Protein AF-A0A5A7N768-F1 (afdb_monomer)

Nearest PDB structures (foldseek):
  3bez-assembly1_C  TM=9.603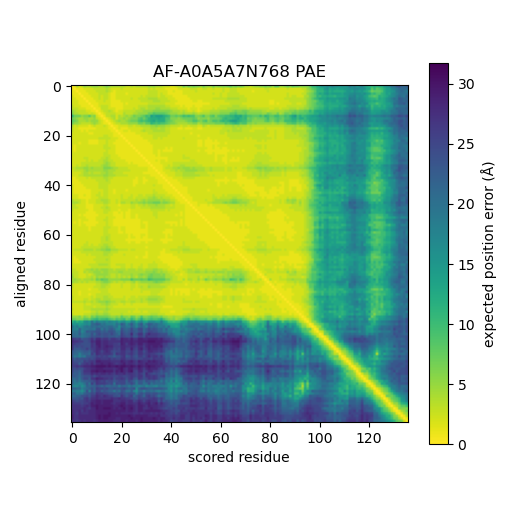E-01  e=1.854E-09  Escherichia coli K-12
  3bf0-assembly1_A  TM=9.570E-01  e=3.541E-09  Escherichia coli
  3rst-assembly1_A  TM=8.343E-01  e=1.511E-07  Bacillus subtilis
  3rst-assembly1_C  TM=8.283E-01  e=5.513E-07  Bacillus subtilis
  4kwb-assembly1_H  TM=8.166E-01  e=1.053E-06  Bacillus subtilis subsp. subtilis str. 168

Mean predicted aligned error: 10.53 Å

pLDDT: mean 77.16, std 25.39, range [27.62, 97.94]

Organism: NCBI:txid1236968

Structure (mmCIF, N/CA/C/O backbone):
data_AF-A0A5A7N768-F1
#
_entry.id   AF-A0A5A7N768-F1
#
loop_
_atom_site.group_PDB
_atom_site.id
_atom_site.type_symbol
_atom_site.label_atom_id
_atom_site.label_alt_id
_atom_site.label_comp_id
_atom_site.label_asym_id
_atom_site.label_entity_id
_atom_site.labe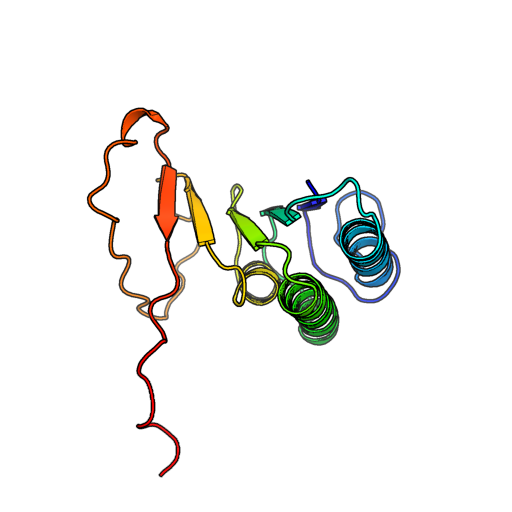l_seq_id
_atom_site.pdbx_PDB_ins_code
_atom_site.Cartn_x
_atom_site.Cartn_y
_atom_site.Cartn_z
_atom_site.occupancy
_atom_site.B_iso_or_equiv
_atom_site.auth_seq_id
_atom_site.auth_comp_id
_atom_site.auth_asym_id
_atom_site.auth_atom_id
_atom_site.pdbx_PDB_model_num
ATOM 1 N N . MET A 1 1 ? -11.062 -3.472 -0.261 1.00 87.12 1 MET A N 1
ATOM 2 C CA . MET A 1 1 ? -9.765 -4.184 -0.294 1.00 87.12 1 MET A CA 1
ATOM 3 C C . MET A 1 1 ? -8.986 -3.641 -1.473 1.00 87.12 1 MET A C 1
ATOM 5 O O . MET A 1 1 ? -9.574 -3.544 -2.542 1.00 87.12 1 MET A O 1
ATOM 9 N N . VAL A 1 2 ? -7.723 -3.268 -1.276 1.00 93.06 2 VAL A N 1
ATOM 10 C CA . VAL A 1 2 ? -6.831 -2.788 -2.343 1.00 93.06 2 VAL A CA 1
ATOM 11 C C . VAL A 1 2 ? -5.846 -3.905 -2.665 1.00 93.06 2 VAL A C 1
ATOM 13 O O . VAL A 1 2 ? -5.205 -4.428 -1.754 1.00 93.06 2 VAL A O 1
ATOM 16 N N . THR A 1 3 ? -5.755 -4.289 -3.937 1.00 94.25 3 THR A N 1
ATOM 17 C CA . THR A 1 3 ? -4.853 -5.354 -4.396 1.00 94.25 3 THR A CA 1
ATOM 18 C C . THR A 1 3 ? -3.684 -4.742 -5.143 1.00 94.25 3 THR A C 1
ATOM 20 O O . THR A 1 3 ? -3.881 -4.081 -6.155 1.00 94.25 3 THR A O 1
ATOM 23 N N . LEU A 1 4 ? -2.479 -4.982 -4.639 1.00 94.06 4 LEU A N 1
ATOM 24 C CA . LEU A 1 4 ? -1.221 -4.505 -5.190 1.00 94.06 4 LEU A CA 1
ATOM 25 C C . LEU A 1 4 ? -0.408 -5.719 -5.638 1.00 94.06 4 LEU A C 1
ATOM 27 O O . LEU A 1 4 ? 0.116 -6.468 -4.808 1.00 94.06 4 LEU A O 1
ATOM 31 N N . ARG A 1 5 ? -0.348 -5.936 -6.953 1.00 94.94 5 ARG A N 1
ATOM 32 C CA . ARG A 1 5 ? 0.331 -7.080 -7.563 1.00 94.94 5 ARG A CA 1
ATOM 33 C C . ARG A 1 5 ? 1.299 -6.619 -8.642 1.00 94.94 5 ARG A C 1
ATOM 35 O O . ARG A 1 5 ? 0.903 -5.817 -9.477 1.00 94.94 5 ARG A O 1
ATOM 42 N N . GLY A 1 6 ? 2.513 -7.166 -8.624 1.00 94.19 6 GLY A N 1
ATOM 43 C CA . GLY A 1 6 ? 3.562 -6.850 -9.596 1.00 94.19 6 GLY A CA 1
ATOM 44 C C . GLY A 1 6 ? 4.702 -6.010 -9.037 1.00 94.19 6 GLY A C 1
ATOM 45 O O . GLY A 1 6 ? 4.854 -5.885 -7.818 1.00 94.19 6 GLY A O 1
ATOM 46 N N . THR A 1 7 ? 5.528 -5.464 -9.925 1.00 95.06 7 THR A N 1
ATOM 47 C CA . THR A 1 7 ? 6.666 -4.614 -9.558 1.00 95.06 7 THR A CA 1
ATOM 48 C C . THR A 1 7 ? 6.176 -3.219 -9.193 1.00 95.06 7 THR A C 1
ATOM 50 O O . THR A 1 7 ? 5.275 -2.684 -9.831 1.00 95.06 7 THR A O 1
ATOM 53 N N . ILE A 1 8 ? 6.755 -2.617 -8.156 1.00 96.25 8 ILE A N 1
ATOM 54 C CA . ILE A 1 8 ? 6.405 -1.257 -7.737 1.00 96.25 8 ILE A CA 1
ATOM 55 C C . ILE A 1 8 ? 7.193 -0.248 -8.570 1.00 96.25 8 ILE A C 1
ATOM 57 O O . ILE A 1 8 ? 8.426 -0.224 -8.512 1.00 96.25 8 ILE A O 1
ATOM 61 N N . ILE A 1 9 ? 6.490 0.617 -9.296 1.00 96.38 9 ILE A N 1
ATOM 62 C CA . ILE A 1 9 ? 7.084 1.663 -10.130 1.00 96.38 9 ILE A CA 1
ATOM 63 C C . ILE A 1 9 ? 6.496 3.047 -9.805 1.00 96.38 9 ILE A C 1
ATOM 65 O O . ILE A 1 9 ? 5.364 3.141 -9.320 1.00 96.38 9 ILE A O 1
ATOM 69 N N . PRO A 1 10 ? 7.256 4.137 -10.020 1.00 94.94 10 PRO A N 1
ATOM 70 C CA . PRO A 1 10 ? 6.720 5.491 -9.912 1.00 94.94 10 PRO A CA 1
ATOM 71 C C . PRO A 1 10 ? 5.670 5.776 -10.993 1.00 94.94 10 PRO A C 1
ATOM 73 O O . PRO A 1 10 ? 5.801 5.294 -12.114 1.00 94.94 10 PRO A O 1
ATOM 76 N N . GLY A 1 11 ? 4.687 6.614 -10.668 1.00 92.62 11 GLY A N 1
ATOM 77 C CA . GLY A 1 11 ? 3.672 7.087 -11.613 1.00 92.62 11 GLY A CA 1
ATOM 78 C C . GLY A 1 11 ? 2.506 6.116 -11.802 1.00 92.62 11 GLY A C 1
ATOM 79 O O . GLY A 1 11 ? 2.164 5.342 -10.900 1.00 92.62 11 GLY A O 1
ATOM 80 N N . GLU A 1 12 ? 1.881 6.173 -12.975 1.00 89.69 12 GLU A N 1
ATOM 81 C CA . GLU A 1 12 ? 0.926 5.164 -13.432 1.00 89.69 12 GLU A CA 1
ATOM 82 C C . GLU A 1 12 ? 1.655 3.914 -13.935 1.00 89.69 12 GLU A C 1
ATOM 84 O O . GLU A 1 12 ? 2.737 4.000 -14.515 1.00 89.69 12 GLU A O 1
ATOM 89 N N . ALA A 1 13 ? 1.053 2.742 -13.724 1.00 86.00 13 ALA A N 1
ATOM 90 C CA . ALA A 1 13 ? 1.623 1.481 -14.182 1.00 86.00 13 ALA A CA 1
ATOM 91 C C . ALA A 1 13 ? 0.756 0.781 -15.228 1.00 86.00 13 ALA A C 1
ATOM 93 O O . ALA A 1 13 ? -0.475 0.854 -15.159 1.00 86.00 13 ALA A O 1
ATOM 94 N N . PRO A 1 14 ? 1.386 0.045 -16.164 1.00 81.81 14 PRO A N 1
ATOM 95 C CA . PRO A 1 14 ? 0.673 -0.874 -17.032 1.00 81.81 14 PRO A CA 1
ATOM 96 C C . PRO A 1 14 ? 0.028 -2.008 -16.224 1.00 81.81 14 PRO A C 1
ATOM 98 O O . PRO A 1 14 ? 0.397 -2.302 -15.083 1.00 81.81 14 PRO A O 1
ATOM 101 N N . VAL A 1 15 ? -0.941 -2.682 -16.845 1.00 80.94 15 VAL A N 1
ATOM 102 C CA . VAL A 1 15 ? -1.610 -3.846 -16.253 1.00 80.94 15 VAL A CA 1
ATOM 103 C C . VAL A 1 15 ? -0.569 -4.899 -15.872 1.00 80.94 15 VAL A C 1
ATOM 105 O O . VAL A 1 15 ? 0.145 -5.410 -16.729 1.00 80.94 15 VAL A O 1
ATOM 108 N N . GLY A 1 16 ? -0.527 -5.251 -14.588 1.00 85.44 16 GLY A N 1
ATOM 109 C CA . GLY A 1 16 ? 0.389 -6.260 -14.057 1.00 85.44 16 GLY A CA 1
ATOM 110 C C . GLY A 1 16 ? 1.487 -5.711 -13.150 1.00 85.44 16 GLY A C 1
ATOM 111 O O . GLY A 1 16 ? 2.107 -6.525 -12.470 1.00 85.44 16 GLY A O 1
ATOM 112 N N . ASP A 1 17 ? 1.662 -4.387 -13.082 1.00 92.88 17 ASP A N 1
ATOM 113 C CA . ASP A 1 17 ? 2.561 -3.701 -12.148 1.00 92.88 17 ASP A CA 1
ATOM 114 C C . ASP A 1 17 ? 1.804 -2.757 -11.198 1.00 92.88 17 ASP A C 1
ATOM 116 O O . ASP A 1 17 ? 0.626 -2.437 -11.382 1.00 92.88 17 ASP A O 1
ATOM 120 N N . ILE A 1 18 ? 2.490 -2.319 -10.141 1.00 94.94 18 ILE A N 1
ATOM 121 C CA . ILE A 1 18 ? 1.958 -1.408 -9.125 1.00 94.94 18 ILE A CA 1
ATOM 122 C C . ILE A 1 18 ? 2.475 -0.000 -9.410 1.00 94.94 18 ILE A C 1
ATOM 124 O O . ILE A 1 18 ? 3.629 0.314 -9.121 1.00 94.94 18 ILE A 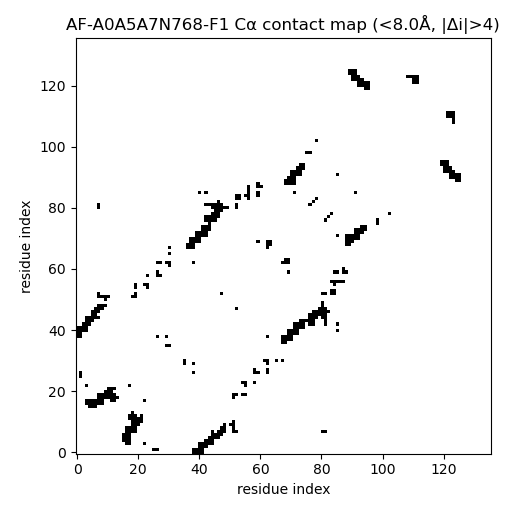O 1
ATOM 128 N N . GLY A 1 19 ? 1.598 0.861 -9.919 1.00 95.69 19 GLY A N 1
ATOM 129 C CA . GLY A 1 19 ? 1.878 2.286 -10.085 1.00 95.69 19 GLY A CA 1
ATOM 130 C C . GLY A 1 19 ? 1.623 3.030 -8.785 1.00 95.69 19 GLY A C 1
ATOM 131 O O . GLY A 1 19 ? 0.557 2.863 -8.181 1.00 95.69 19 GLY A O 1
ATOM 132 N N . SER A 1 20 ? 2.579 3.847 -8.339 1.00 94.25 20 SER A N 1
ATOM 133 C CA . SER A 1 20 ? 2.415 4.631 -7.113 1.00 94.25 20 SER A CA 1
ATOM 134 C C . SER A 1 20 ? 1.188 5.536 -7.171 1.00 94.25 20 SER A C 1
ATOM 136 O O . SER A 1 20 ? 0.446 5.589 -6.200 1.00 94.25 20 SER A O 1
ATOM 138 N N . GLU A 1 21 ? 0.918 6.201 -8.294 1.00 95.25 21 GLU A N 1
ATOM 139 C CA . GLU A 1 21 ? -0.222 7.127 -8.401 1.00 95.25 21 GLU A CA 1
ATOM 140 C C . GLU A 1 21 ? -1.562 6.391 -8.330 1.00 95.25 21 GLU A C 1
ATOM 142 O O . GLU A 1 21 ? -2.451 6.770 -7.563 1.00 95.25 21 GLU A O 1
ATOM 147 N N . SER A 1 22 ? -1.681 5.276 -9.053 1.00 93.06 22 SER A N 1
ATOM 148 C CA . SER A 1 22 ? -2.881 4.438 -9.030 1.00 93.06 22 SER A CA 1
ATOM 149 C C . SER A 1 22 ? -3.125 3.846 -7.637 1.00 93.06 22 SER A C 1
ATOM 151 O O . SER A 1 22 ? -4.257 3.846 -7.147 1.00 93.06 22 SER A O 1
ATOM 153 N N . ALA A 1 23 ? -2.068 3.383 -6.961 1.00 95.00 23 ALA A N 1
ATOM 154 C CA . ALA A 1 23 ? -2.159 2.861 -5.600 1.00 95.00 23 ALA A CA 1
ATOM 155 C C . ALA A 1 23 ? -2.556 3.952 -4.591 1.00 95.00 23 ALA A C 1
ATOM 157 O O . ALA A 1 23 ? -3.455 3.734 -3.776 1.00 95.00 23 ALA A O 1
ATOM 158 N N . LEU A 1 24 ? -1.932 5.131 -4.669 1.00 96.69 24 LEU A N 1
ATOM 159 C CA . LEU A 1 24 ? -2.238 6.278 -3.811 1.00 96.69 24 LEU A CA 1
ATOM 160 C C . LEU A 1 24 ? -3.692 6.720 -3.965 1.00 96.69 24 LEU A C 1
ATOM 162 O O . LEU A 1 24 ? -4.362 6.936 -2.957 1.00 96.69 24 LEU A O 1
ATOM 166 N N . LYS A 1 25 ? -4.204 6.786 -5.198 1.00 95.81 25 LYS A N 1
ATOM 167 C CA . LYS A 1 25 ? -5.604 7.132 -5.467 1.00 95.81 25 LYS A CA 1
ATOM 168 C C . LYS A 1 25 ? -6.571 6.171 -4.769 1.00 95.81 25 LYS A C 1
ATOM 170 O O . LYS A 1 25 ? -7.451 6.614 -4.036 1.00 95.81 25 LYS A O 1
ATOM 175 N N . LEU A 1 26 ? -6.361 4.861 -4.915 1.00 95.38 26 LEU A N 1
ATOM 176 C CA . LEU A 1 26 ? -7.207 3.843 -4.278 1.00 95.38 26 LEU A CA 1
ATOM 177 C C . LEU A 1 26 ? -7.143 3.900 -2.744 1.00 95.38 26 LEU A C 1
ATOM 179 O O . LEU A 1 26 ? -8.157 3.732 -2.063 1.00 95.38 26 LEU A O 1
ATOM 183 N N 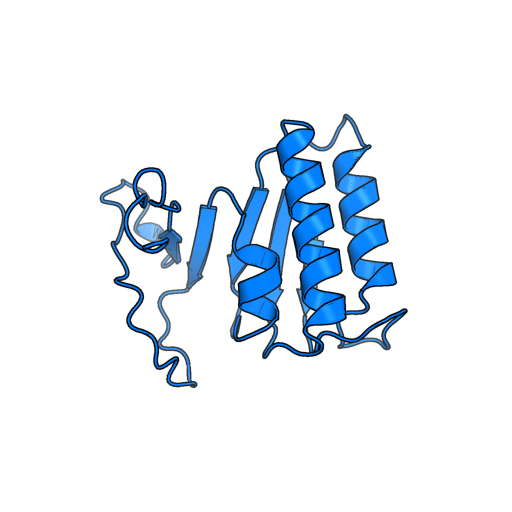. ILE A 1 27 ? -5.953 4.129 -2.184 1.00 96.12 27 ILE A N 1
ATOM 184 C CA . ILE A 1 27 ? -5.769 4.252 -0.732 1.00 96.12 27 ILE A CA 1
ATOM 185 C C . ILE A 1 27 ? -6.425 5.539 -0.218 1.00 96.12 27 ILE A C 1
ATOM 187 O O . ILE A 1 27 ? -7.084 5.514 0.823 1.00 96.12 27 ILE A O 1
ATOM 191 N N . HIS A 1 28 ? -6.310 6.639 -0.960 1.00 96.56 28 HIS A N 1
ATOM 192 C CA . HIS A 1 28 ? -6.949 7.906 -0.631 1.00 96.56 28 HIS A CA 1
ATOM 193 C C . HIS A 1 28 ? -8.478 7.788 -0.632 1.00 96.56 28 HIS A C 1
ATOM 195 O O . HIS A 1 28 ? -9.119 8.194 0.335 1.00 96.56 28 HIS A O 1
ATOM 201 N N . GLU A 1 29 ? -9.065 7.157 -1.651 1.00 96.25 29 GLU A N 1
ATOM 202 C CA . GLU A 1 29 ? -10.507 6.876 -1.705 1.00 96.25 29 GLU A CA 1
ATO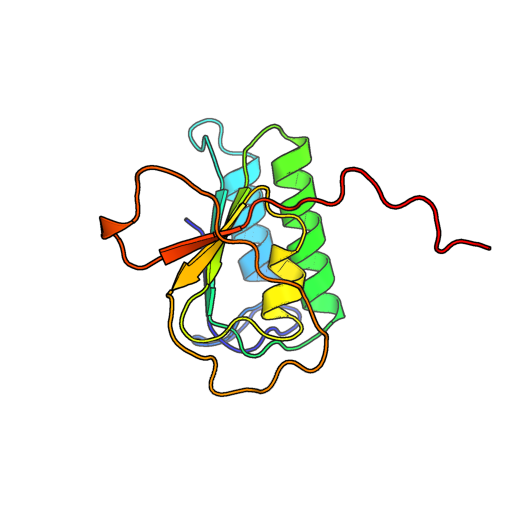M 203 C C . GLU A 1 29 ? -10.961 6.014 -0.514 1.00 96.25 29 GLU A C 1
ATOM 205 O O . GLU A 1 29 ? -11.991 6.279 0.110 1.00 96.25 29 GLU A O 1
ATOM 210 N N . ALA A 1 30 ? -10.168 5.007 -0.132 1.00 95.44 30 ALA A N 1
ATOM 211 C CA . ALA A 1 30 ? -10.446 4.206 1.058 1.00 95.44 30 ALA A CA 1
ATOM 212 C C . ALA A 1 30 ? -10.349 5.032 2.357 1.00 95.44 30 ALA A C 1
ATOM 214 O O . ALA A 1 30 ? -11.118 4.802 3.301 1.00 95.44 30 ALA A O 1
ATOM 215 N N . ARG A 1 31 ? -9.434 6.008 2.412 1.00 96.12 31 ARG A N 1
ATOM 216 C CA . ARG A 1 31 ? -9.257 6.914 3.554 1.00 96.12 31 ARG A CA 1
ATOM 217 C C . ARG A 1 31 ? -10.432 7.869 3.724 1.00 96.12 31 ARG A C 1
ATOM 219 O O . ARG A 1 31 ? -10.909 8.013 4.846 1.00 96.12 31 ARG A O 1
ATOM 226 N N . THR A 1 32 ? -10.914 8.492 2.655 1.00 96.69 32 THR A N 1
ATOM 227 C CA . THR A 1 32 ? -11.927 9.563 2.717 1.00 96.69 32 THR A CA 1
ATOM 228 C C . THR A 1 32 ? -13.370 9.065 2.659 1.00 96.69 32 THR A C 1
ATOM 230 O O . THR A 1 32 ? -14.288 9.813 2.970 1.00 96.69 32 THR A O 1
ATOM 233 N N . ASN A 1 33 ? -13.600 7.796 2.319 1.00 96.38 33 ASN A N 1
ATOM 234 C CA . ASN A 1 33 ? -14.947 7.232 2.278 1.00 96.38 33 ASN A CA 1
ATOM 235 C C . ASN A 1 33 ? -15.429 6.755 3.664 1.00 96.38 33 ASN A C 1
ATOM 237 O O . ASN A 1 33 ? -14.920 5.766 4.199 1.00 96.38 33 ASN A O 1
ATOM 241 N N . ASP A 1 34 ? -16.457 7.393 4.226 1.00 94.25 34 ASP A N 1
ATOM 242 C CA . ASP A 1 34 ? -17.015 7.070 5.555 1.00 94.25 34 ASP A CA 1
ATOM 243 C C . ASP A 1 34 ? -17.674 5.684 5.654 1.00 94.25 34 ASP A C 1
ATOM 245 O O . ASP A 1 34 ? -17.828 5.116 6.748 1.00 94.25 34 ASP A O 1
ATOM 249 N N . ARG A 1 35 ? -18.052 5.097 4.510 1.00 96.00 35 ARG A N 1
ATOM 250 C CA . ARG A 1 35 ? -18.571 3.721 4.448 1.00 96.00 35 ARG A CA 1
ATOM 251 C C . ARG A 1 35 ? -17.456 2.690 4.623 1.00 96.00 35 ARG A C 1
ATOM 253 O O . ARG A 1 35 ? -17.729 1.568 5.044 1.00 96.00 35 ARG A O 1
ATOM 260 N N . VAL A 1 36 ? -16.205 3.056 4.341 1.00 95.75 36 VAL A N 1
ATOM 261 C CA . VAL A 1 36 ? -15.043 2.178 4.509 1.00 95.75 36 VAL A CA 1
ATOM 262 C C . VAL A 1 36 ? -14.598 2.205 5.967 1.00 95.75 36 VAL A C 1
ATOM 264 O O . VAL A 1 36 ? -14.171 3.236 6.478 1.00 95.75 36 VAL A O 1
ATOM 267 N N . LYS A 1 37 ? -14.687 1.055 6.644 1.00 95.38 37 LYS A N 1
ATOM 268 C CA . LYS A 1 37 ? -14.338 0.922 8.070 1.00 95.38 37 LYS A CA 1
ATOM 269 C C . LYS A 1 37 ? -12.905 0.460 8.328 1.00 95.38 37 LYS A C 1
ATOM 271 O O . LYS A 1 37 ? -12.397 0.671 9.419 1.00 95.38 37 LYS A O 1
ATOM 276 N N . ALA A 1 38 ? -12.263 -0.158 7.342 1.00 95.44 38 ALA A N 1
ATOM 277 C CA . ALA A 1 38 ? -10.891 -0.641 7.435 1.00 95.44 38 ALA A CA 1
ATOM 278 C C . ALA A 1 38 ? -10.277 -0.769 6.037 1.00 95.44 38 ALA A C 1
ATOM 280 O O . ALA A 1 38 ? -10.992 -0.978 5.048 1.00 95.44 38 ALA A O 1
ATOM 281 N N . LEU A 1 39 ? -8.950 -0.699 5.965 1.00 96.62 39 LEU A N 1
ATOM 282 C CA . LEU A 1 39 ? -8.191 -0.977 4.753 1.00 96.62 39 LEU A CA 1
ATOM 283 C C . LEU A 1 39 ? -7.588 -2.379 4.840 1.00 96.62 39 LEU A C 1
ATOM 285 O O . LEU A 1 39 ? -6.787 -2.676 5.719 1.00 96.62 39 LEU A O 1
ATOM 289 N N . VAL A 1 40 ? -7.939 -3.230 3.879 1.00 96.19 40 VAL A N 1
ATOM 290 C CA . VAL A 1 40 ? -7.235 -4.495 3.648 1.00 96.19 40 VAL A CA 1
ATOM 291 C C . VAL A 1 40 ? -6.324 -4.316 2.442 1.00 96.19 40 VAL A C 1
ATOM 293 O O . VAL A 1 40 ? -6.828 -4.077 1.339 1.00 96.19 40 VAL A O 1
ATOM 296 N N . LEU A 1 41 ? -5.014 -4.431 2.664 1.00 95.56 41 LEU A N 1
ATOM 297 C CA . LEU A 1 41 ? -3.964 -4.322 1.657 1.00 95.56 41 LEU A CA 1
ATOM 298 C C . LEU A 1 41 ? -3.503 -5.723 1.244 1.00 95.56 41 LEU A C 1
ATOM 300 O O . LEU A 1 41 ? -2.808 -6.410 1.991 1.00 95.56 41 LEU A O 1
ATOM 304 N N . ARG A 1 42 ? -3.908 -6.174 0.059 1.00 95.25 42 ARG A N 1
ATOM 305 C CA . ARG A 1 42 ? -3.481 -7.458 -0.501 1.00 95.25 42 ARG A CA 1
ATOM 306 C C . ARG A 1 42 ? -2.218 -7.237 -1.328 1.00 95.25 42 ARG A C 1
ATOM 308 O O . ARG A 1 42 ? -2.299 -6.587 -2.362 1.00 95.25 42 ARG A O 1
ATOM 315 N N . VAL A 1 43 ? -1.081 -7.776 -0.891 1.00 95.00 43 VAL A N 1
ATOM 316 C CA . VAL A 1 43 ? 0.227 -7.541 -1.526 1.00 95.00 43 VAL A CA 1
ATOM 317 C C . VAL A 1 43 ? 0.792 -8.821 -2.120 1.00 95.00 43 VAL A C 1
ATOM 319 O O . VAL A 1 43 ? 0.954 -9.810 -1.410 1.00 95.00 43 VAL A O 1
ATOM 322 N N . ASP A 1 44 ? 1.110 -8.788 -3.410 1.00 93.94 44 ASP A N 1
ATOM 323 C CA . ASP A 1 44 ? 1.787 -9.859 -4.148 1.00 93.94 44 ASP A CA 1
ATOM 324 C C . ASP A 1 44 ? 2.865 -9.238 -5.053 1.00 93.94 44 ASP A C 1
ATOM 326 O O . ASP A 1 44 ? 2.651 -9.012 -6.244 1.00 93.94 44 ASP A O 1
ATOM 330 N N . SER A 1 45 ? 3.994 -8.858 -4.452 1.00 94.31 45 SER A N 1
ATOM 331 C CA . SER A 1 45 ? 5.036 -8.052 -5.096 1.00 94.31 45 SER A CA 1
ATOM 332 C C . SER A 1 45 ? 6.453 -8.497 -4.709 1.00 94.31 45 SER A C 1
ATOM 334 O O . SER A 1 45 ? 6.739 -8.672 -3.515 1.00 94.31 45 SER A O 1
ATOM 336 N N . PRO A 1 46 ? 7.372 -8.639 -5.685 1.00 92.00 46 PRO A N 1
ATOM 337 C CA . PRO A 1 46 ? 8.793 -8.846 -5.413 1.00 92.00 46 PRO A CA 1
ATOM 338 C C . PRO A 1 46 ? 9.498 -7.569 -4.913 1.00 92.00 46 PRO A C 1
ATOM 340 O O . PRO A 1 46 ? 10.664 -7.636 -4.526 1.00 92.00 46 PRO A O 1
ATOM 343 N N . GLY A 1 47 ? 8.812 -6.420 -4.910 1.00 92.25 47 GLY A N 1
ATOM 344 C CA . GLY A 1 47 ? 9.368 -5.111 -4.587 1.00 92.25 47 GLY A CA 1
ATOM 345 C C . GLY A 1 47 ? 9.413 -4.192 -5.803 1.00 92.25 47 GLY A C 1
ATOM 346 O O . GLY A 1 47 ? 8.605 -4.318 -6.720 1.00 92.25 47 GLY A O 1
ATOM 347 N N . GLY A 1 48 ? 10.340 -3.238 -5.788 1.00 93.06 48 GLY A N 1
ATOM 348 C CA . GLY A 1 48 ? 10.495 -2.248 -6.847 1.00 93.06 48 GLY A CA 1
ATOM 349 C C . GLY A 1 48 ? 11.096 -0.953 -6.314 1.00 93.06 48 GLY A C 1
ATOM 350 O O . GLY A 1 48 ? 11.899 -0.974 -5.381 1.00 93.06 48 GLY A O 1
ATOM 351 N N . SER A 1 49 ? 10.696 0.173 -6.897 1.00 95.81 49 SER A N 1
ATOM 352 C CA . SER A 1 49 ? 11.180 1.503 -6.528 1.00 95.81 49 SER A CA 1
ATOM 353 C C . SER A 1 49 ? 10.968 1.801 -5.040 1.00 95.81 49 SER A C 1
ATOM 355 O O . SER A 1 49 ? 9.843 1.765 -4.532 1.00 95.81 49 SER A O 1
ATOM 357 N N . ALA A 1 50 ? 12.060 2.137 -4.346 1.00 93.81 50 ALA A N 1
ATOM 358 C CA . ALA A 1 50 ? 12.034 2.528 -2.939 1.00 93.81 50 ALA A CA 1
ATOM 359 C C . ALA A 1 50 ? 11.202 3.802 -2.724 1.00 93.81 50 ALA A C 1
ATOM 361 O O . ALA A 1 50 ? 10.404 3.865 -1.795 1.00 93.81 50 ALA A O 1
ATOM 362 N N . PHE A 1 51 ? 11.325 4.776 -3.631 1.00 95.44 51 PHE A N 1
ATOM 363 C CA . PHE A 1 51 ? 10.568 6.026 -3.573 1.00 95.44 51 PHE A CA 1
ATOM 364 C C . PHE A 1 51 ? 9.060 5.788 -3.720 1.00 95.44 51 PHE A C 1
ATOM 366 O O . PHE A 1 51 ? 8.277 6.215 -2.877 1.00 95.44 51 PHE A O 1
ATOM 373 N N . ALA A 1 52 ? 8.651 5.025 -4.738 1.00 96.44 52 ALA A N 1
ATOM 374 C CA . ALA A 1 52 ? 7.246 4.668 -4.943 1.00 96.44 52 ALA A CA 1
ATOM 375 C C . ALA A 1 52 ? 6.678 3.865 -3.760 1.00 96.44 52 ALA A C 1
ATOM 377 O O . ALA A 1 52 ? 5.552 4.101 -3.322 1.00 96.44 52 ALA A O 1
ATOM 378 N N . SER A 1 53 ? 7.480 2.951 -3.204 1.00 96.50 53 SER A N 1
ATOM 379 C CA . SER A 1 53 ? 7.105 2.172 -2.021 1.00 96.50 53 SER A CA 1
ATOM 380 C C . SER A 1 53 ? 6.912 3.065 -0.792 1.00 96.50 53 SER A C 1
ATOM 382 O O . SER A 1 53 ? 5.971 2.867 -0.027 1.00 96.50 53 SER A O 1
ATOM 384 N N . GLU A 1 54 ? 7.772 4.063 -0.595 1.00 97.12 54 GLU A N 1
ATOM 385 C CA . GLU A 1 54 ? 7.650 4.998 0.523 1.00 97.12 54 GLU A CA 1
ATOM 386 C C . GLU A 1 54 ? 6.393 5.863 0.415 1.00 97.12 54 GLU A C 1
ATOM 388 O O . GLU A 1 54 ? 5.672 6.002 1.401 1.00 97.12 54 GLU A O 1
ATOM 393 N N . LEU A 1 55 ? 6.060 6.359 -0.779 1.00 97.62 55 LEU A N 1
ATOM 394 C CA . LEU A 1 55 ? 4.818 7.108 -0.991 1.00 97.62 55 LEU A CA 1
ATOM 395 C C . LEU A 1 55 ? 3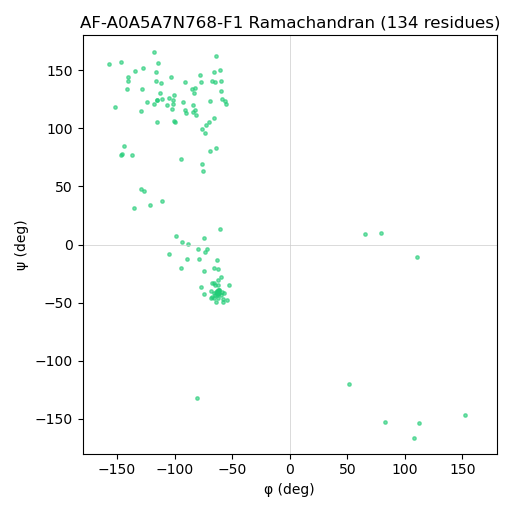.583 6.282 -0.606 1.00 97.62 55 LEU A C 1
ATOM 397 O O . LEU A 1 55 ? 2.716 6.749 0.135 1.00 97.62 55 LEU A O 1
ATOM 401 N N . ILE A 1 56 ? 3.525 5.023 -1.049 1.00 97.06 56 ILE A N 1
ATOM 402 C CA . ILE A 1 56 ? 2.421 4.116 -0.707 1.00 97.06 56 ILE A CA 1
ATOM 403 C C . ILE A 1 56 ? 2.373 3.869 0.810 1.00 97.06 56 ILE A C 1
ATOM 405 O O . ILE A 1 56 ? 1.293 3.891 1.404 1.00 97.06 56 ILE A O 1
ATOM 409 N N . ARG A 1 57 ? 3.528 3.670 1.459 1.00 97.00 57 ARG A N 1
ATOM 410 C CA . ARG A 1 57 ? 3.613 3.470 2.915 1.00 97.00 57 ARG A CA 1
ATOM 411 C C . ARG A 1 57 ? 3.111 4.694 3.691 1.00 97.00 57 ARG A C 1
ATOM 413 O O . ARG A 1 57 ? 2.413 4.530 4.692 1.00 97.00 57 ARG A O 1
ATOM 420 N N . GLN A 1 58 ? 3.417 5.906 3.229 1.00 97.94 58 GLN A N 1
ATOM 421 C CA . GLN A 1 58 ? 2.908 7.145 3.826 1.00 97.94 58 GLN A CA 1
ATOM 422 C C . GLN A 1 58 ? 1.381 7.233 3.720 1.00 97.94 58 GLN A C 1
ATOM 424 O O . GLN A 1 58 ? 0.715 7.489 4.720 1.00 97.94 58 GLN A O 1
ATOM 429 N N . ALA A 1 59 ? 0.794 6.893 2.571 1.00 97.19 59 ALA A N 1
ATOM 430 C CA . ALA A 1 59 ? -0.665 6.849 2.442 1.00 97.19 59 ALA A CA 1
ATOM 431 C C . ALA A 1 59 ? -1.315 5.802 3.366 1.00 97.19 59 ALA A C 1
ATOM 433 O O . ALA A 1 59 ? -2.393 6.031 3.917 1.00 97.19 59 ALA A O 1
ATOM 434 N N . VAL A 1 60 ? -0.647 4.667 3.596 1.00 97.25 60 VAL A N 1
ATOM 435 C CA . VAL A 1 60 ? -1.081 3.686 4.603 1.00 97.25 60 VAL A CA 1
ATOM 436 C C . VAL A 1 60 ? -1.064 4.289 6.013 1.00 97.25 60 VAL A C 1
ATOM 438 O O . VAL A 1 60 ? -2.014 4.084 6.771 1.00 97.25 60 VAL A O 1
ATOM 441 N N . LEU A 1 61 ? -0.035 5.063 6.369 1.00 97.31 61 LEU A N 1
ATOM 442 C CA . LEU A 1 61 ? 0.006 5.783 7.645 1.00 97.31 61 LEU A CA 1
ATOM 443 C C . LEU A 1 61 ? -1.117 6.815 7.769 1.00 97.31 61 LEU A C 1
ATOM 445 O O . LEU A 1 61 ? -1.722 6.909 8.835 1.00 97.31 61 LEU A O 1
ATOM 449 N N . GLU A 1 62 ? -1.450 7.539 6.700 1.00 97.50 62 GLU A N 1
ATOM 450 C CA . GLU A 1 62 ? -2.573 8.482 6.718 1.00 97.50 62 GLU A CA 1
ATOM 451 C C . GLU A 1 62 ? -3.911 7.787 7.001 1.00 97.50 62 GLU A C 1
ATOM 453 O O . GLU A 1 62 ? -4.748 8.320 7.730 1.00 97.50 62 GLU A O 1
ATOM 458 N N . VAL A 1 63 ? -4.131 6.587 6.450 1.00 97.06 63 VAL A N 1
ATOM 459 C CA . VAL A 1 63 ? -5.341 5.794 6.737 1.00 97.06 63 VAL A CA 1
ATOM 460 C C . VAL A 1 63 ? -5.415 5.440 8.219 1.00 97.06 63 VAL A C 1
ATOM 462 O O . VAL A 1 63 ? -6.479 5.568 8.830 1.00 97.06 63 VAL A O 1
ATOM 465 N N . LYS A 1 64 ? -4.281 5.059 8.813 1.00 95.75 64 LYS A N 1
ATOM 466 C CA . LYS A 1 64 ? -4.199 4.781 10.250 1.00 95.75 64 LYS A CA 1
ATOM 467 C C . LYS A 1 64 ? -4.441 6.027 11.091 1.00 95.75 64 LYS A C 1
ATOM 469 O O . LYS A 1 64 ? -5.175 5.959 12.072 1.00 95.75 64 LYS A O 1
ATOM 474 N N . ALA A 1 65 ? -3.859 7.158 10.699 1.00 96.44 65 ALA A N 1
ATOM 475 C CA . ALA A 1 65 ? -4.064 8.440 11.368 1.00 96.44 65 ALA A CA 1
ATOM 476 C C . ALA A 1 65 ? -5.535 8.889 11.308 1.00 96.44 65 ALA A C 1
ATOM 478 O O . ALA A 1 65 ? -6.032 9.490 12.255 1.00 96.44 65 ALA A O 1
ATOM 479 N N . ALA A 1 66 ? -6.261 8.516 10.249 1.00 95.81 66 ALA A N 1
ATOM 480 C CA . ALA A 1 66 ? -7.709 8.703 10.137 1.00 95.81 66 ALA A CA 1
ATOM 481 C C . ALA A 1 66 ? -8.541 7.725 11.001 1.00 95.81 66 ALA A C 1
ATOM 483 O O . ALA A 1 66 ? -9.765 7.691 10.885 1.00 95.81 66 ALA A O 1
ATOM 484 N N . GLY A 1 67 ? -7.905 6.902 11.844 1.00 95.44 67 GLY A N 1
ATOM 485 C CA . GLY A 1 67 ? -8.572 5.976 12.763 1.00 95.44 67 GLY A CA 1
ATOM 486 C C . GLY A 1 67 ? -9.083 4.687 12.116 1.00 95.44 67 GLY A C 1
ATOM 487 O O . GLY A 1 67 ? -9.811 3.929 12.758 1.00 95.44 67 GLY A O 1
ATOM 488 N N . LYS A 1 68 ? -8.721 4.415 10.856 1.00 96.75 68 LYS A N 1
ATOM 489 C CA . LYS A 1 68 ? -9.136 3.203 10.142 1.00 96.75 68 LYS A CA 1
ATOM 490 C C . LYS A 1 68 ? -8.074 2.111 10.311 1.00 96.75 68 LYS A C 1
ATOM 492 O O . LYS A 1 68 ? -6.933 2.329 9.899 1.00 96.75 68 LYS A O 1
ATOM 497 N N . PRO A 1 69 ? -8.421 0.928 10.852 1.00 96.81 69 PRO A N 1
ATOM 498 C CA . PRO A 1 69 ? -7.483 -0.183 10.950 1.00 96.81 69 PRO A CA 1
ATOM 499 C C . PRO A 1 69 ? -6.968 -0.611 9.575 1.00 96.81 69 PRO A C 1
ATOM 501 O O . PRO A 1 69 ? -7.737 -0.683 8.607 1.00 96.81 69 PRO A O 1
ATOM 504 N N . VAL A 1 70 ? -5.682 -0.944 9.502 1.00 96.94 70 VAL A N 1
ATOM 505 C CA . VAL A 1 70 ? -5.027 -1.448 8.295 1.00 96.94 70 VAL A CA 1
ATOM 506 C C . VAL A 1 70 ? -4.554 -2.876 8.516 1.00 96.94 70 VAL A C 1
ATOM 508 O O . VAL A 1 70 ? -3.755 -3.156 9.407 1.00 96.94 70 VAL A O 1
ATOM 511 N N . VAL A 1 71 ? -4.993 -3.785 7.652 1.00 95.75 71 VAL A N 1
ATOM 512 C CA . VAL A 1 71 ? -4.550 -5.180 7.644 1.00 95.75 71 VAL A CA 1
ATOM 513 C C . VAL A 1 71 ? -3.864 -5.479 6.321 1.00 95.75 71 VAL A C 1
ATOM 515 O O . VAL A 1 71 ? -4.483 -5.372 5.264 1.00 95.75 71 VAL A O 1
ATOM 518 N N . ALA A 1 72 ? -2.604 -5.898 6.366 1.00 95.56 72 ALA A N 1
ATOM 519 C CA . ALA A 1 72 ? -1.898 -6.405 5.201 1.00 95.56 72 ALA A CA 1
ATOM 520 C C . ALA A 1 72 ? -2.069 -7.923 5.082 1.00 95.56 72 ALA A C 1
ATOM 522 O O . ALA A 1 72 ? -2.021 -8.662 6.066 1.00 95.56 72 ALA A O 1
ATOM 523 N N . SER A 1 73 ? -2.250 -8.401 3.858 1.00 93.75 73 SER A N 1
ATOM 524 C CA . SER A 1 73 ? -2.353 -9.815 3.520 1.00 93.75 73 SER A CA 1
ATOM 525 C C . SER A 1 73 ? -1.391 -10.125 2.386 1.00 93.75 73 SER A C 1
ATOM 527 O O . SER A 1 73 ? -1.558 -9.633 1.271 1.00 93.75 73 SER A O 1
ATOM 529 N N . PHE A 1 74 ? -0.391 -10.953 2.658 1.00 94.12 74 PHE A N 1
ATOM 530 C CA . PHE A 1 74 ? 0.611 -11.344 1.678 1.00 94.12 74 PHE A CA 1
ATOM 531 C C . PHE A 1 74 ? 0.105 -12.487 0.798 1.00 94.12 74 PHE A C 1
ATOM 533 O O . PHE A 1 74 ? -0.513 -13.454 1.267 1.00 94.12 74 PHE A O 1
ATOM 540 N N . GLY A 1 75 ? 0.338 -12.326 -0.501 1.00 89.19 75 GLY A N 1
ATOM 541 C CA . GLY A 1 75 ? 0.122 -13.306 -1.550 1.00 89.19 75 GLY A CA 1
ATOM 542 C C . GLY A 1 75 ? 1.258 -14.314 -1.616 1.00 89.19 75 GLY A C 1
ATOM 543 O O . GLY A 1 75 ? 1.637 -14.895 -0.597 1.00 89.19 75 GLY A O 1
ATOM 544 N N . SER A 1 76 ? 1.766 -14.547 -2.821 1.00 87.38 76 SER A N 1
ATOM 545 C CA . SER A 1 76 ? 2.854 -15.499 -3.052 1.00 87.38 76 SER A CA 1
ATOM 546 C C . SER A 1 76 ? 4.195 -14.908 -2.624 1.00 87.38 76 SER A C 1
ATOM 548 O O . SER A 1 76 ? 5.034 -15.617 -2.069 1.00 87.38 76 SER A O 1
ATOM 550 N N . VAL A 1 77 ? 4.383 -13.604 -2.848 1.00 85.69 77 VAL A N 1
ATOM 551 C CA . VAL A 1 77 ? 5.599 -12.872 -2.481 1.00 85.69 77 VAL A CA 1
ATOM 552 C C . VAL A 1 77 ? 5.263 -11.479 -1.943 1.00 85.69 77 VAL A C 1
ATOM 554 O O . VAL A 1 77 ? 4.36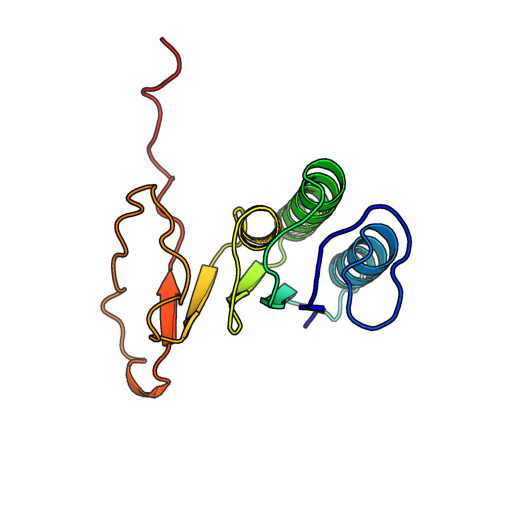7 -10.804 -2.431 1.00 85.69 77 VAL A O 1
ATOM 557 N N . ALA A 1 78 ? 5.981 -11.044 -0.912 1.00 89.44 78 ALA A N 1
ATOM 558 C CA . ALA A 1 78 ? 5.949 -9.672 -0.409 1.00 89.44 78 ALA A CA 1
ATOM 559 C C . ALA A 1 78 ? 7.350 -9.335 0.112 1.00 89.44 78 ALA A C 1
ATOM 561 O O . ALA A 1 78 ? 7.625 -9.426 1.307 1.00 89.44 78 ALA A O 1
ATOM 562 N N . ALA A 1 79 ? 8.263 -9.058 -0.816 1.00 85.38 79 ALA A N 1
ATOM 563 C CA . ALA A 1 79 ? 9.676 -8.824 -0.527 1.00 85.38 79 ALA A CA 1
ATOM 564 C C . ALA A 1 79 ? 10.064 -7.377 -0.853 1.00 85.38 79 ALA A C 1
ATOM 566 O O . ALA A 1 79 ? 9.410 -6.725 -1.667 1.0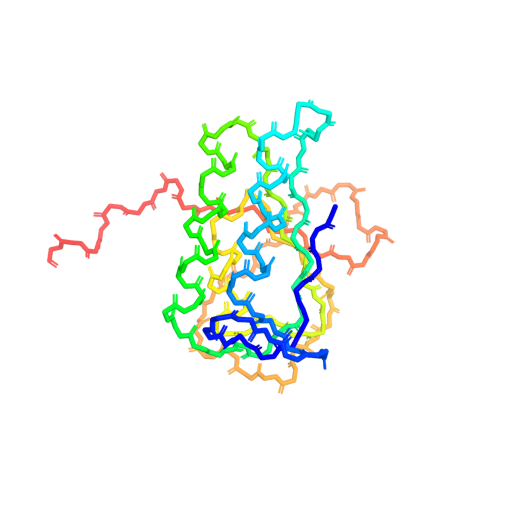0 85.38 79 ALA A O 1
ATOM 567 N N . SER A 1 80 ? 11.128 -6.876 -0.215 1.00 92.06 80 SER A N 1
ATOM 568 C CA . SER A 1 80 ? 11.661 -5.526 -0.453 1.00 92.06 80 SER A CA 1
ATOM 569 C C . SER A 1 80 ? 10.554 -4.455 -0.356 1.00 92.06 80 SER A C 1
ATOM 571 O O . SER A 1 80 ? 9.876 -4.377 0.671 1.00 92.06 80 SER A O 1
ATOM 573 N N . GLY A 1 81 ? 10.300 -3.686 -1.419 1.00 89.19 81 GLY A N 1
ATOM 574 C CA . GLY A 1 81 ? 9.207 -2.710 -1.495 1.00 89.19 81 GLY A CA 1
ATOM 575 C C . GLY A 1 81 ? 7.820 -3.277 -1.152 1.00 89.19 81 GLY A C 1
ATOM 576 O O . GLY A 1 81 ? 7.035 -2.607 -0.486 1.00 89.19 81 GLY A O 1
ATOM 577 N N . GLY A 1 82 ? 7.529 -4.538 -1.497 1.00 88.62 82 GLY A N 1
ATOM 578 C CA . GLY A 1 82 ? 6.260 -5.192 -1.154 1.00 88.62 82 GLY A CA 1
ATOM 579 C C . GLY A 1 82 ? 6.075 -5.393 0.356 1.00 88.62 82 GLY A C 1
ATOM 580 O O . GLY A 1 82 ? 4.967 -5.277 0.880 1.00 88.62 82 GLY A O 1
ATOM 581 N N . TYR A 1 83 ? 7.167 -5.626 1.088 1.00 92.56 83 TYR A N 1
ATOM 582 C CA . TYR A 1 83 ? 7.131 -5.598 2.550 1.00 92.56 83 TYR A CA 1
ATOM 583 C C . TYR A 1 83 ? 7.043 -4.156 3.070 1.00 92.56 83 TYR A C 1
ATOM 585 O O . TYR A 1 83 ? 6.243 -3.874 3.961 1.00 92.56 83 TYR A O 1
ATOM 593 N N . TRP A 1 84 ? 7.812 -3.239 2.473 1.00 94.00 84 TRP A N 1
ATOM 594 C CA . TRP A 1 84 ? 7.904 -1.834 2.884 1.00 94.00 84 TRP A CA 1
ATOM 595 C C . TRP A 1 84 ? 6.545 -1.129 2.938 1.00 94.00 84 TRP A C 1
ATOM 597 O O . TRP A 1 84 ? 6.198 -0.536 3.957 1.00 94.00 84 TRP A O 1
ATOM 607 N N . ILE A 1 85 ? 5.724 -1.280 1.894 1.00 95.25 85 ILE A N 1
ATOM 608 C CA . ILE A 1 85 ? 4.374 -0.687 1.828 1.00 95.25 85 ILE A CA 1
ATOM 609 C C . ILE A 1 85 ? 3.425 -1.197 2.923 1.00 95.25 85 ILE A C 1
ATOM 611 O O . ILE A 1 85 ? 2.428 -0.551 3.235 1.00 95.25 85 ILE A O 1
ATOM 615 N N . SER A 1 86 ? 3.727 -2.358 3.505 1.00 93.00 86 SER A N 1
ATOM 616 C CA . SER A 1 86 ? 2.895 -3.032 4.507 1.00 93.00 86 SER A CA 1
ATOM 617 C C . SER A 1 86 ? 3.441 -2.908 5.926 1.00 93.00 86 SER A C 1
ATOM 619 O O . SER A 1 86 ? 2.760 -3.310 6.867 1.00 93.00 86 SER A O 1
ATOM 621 N N . ALA A 1 87 ? 4.653 -2.372 6.096 1.00 90.88 87 ALA A N 1
ATOM 622 C CA . ALA A 1 87 ? 5.403 -2.433 7.349 1.00 90.88 87 ALA A CA 1
ATOM 623 C C . ALA A 1 87 ? 4.676 -1.774 8.533 1.00 90.88 87 ALA A C 1
ATOM 625 O O . ALA A 1 87 ? 4.857 -2.189 9.674 1.00 90.88 87 ALA A O 1
ATOM 626 N N . ASN A 1 88 ? 3.830 -0.776 8.261 1.00 92.19 88 ASN A N 1
ATOM 627 C CA . ASN A 1 88 ? 3.066 -0.057 9.280 1.00 92.19 88 ASN A CA 1
ATOM 628 C C . ASN A 1 88 ? 1.618 -0.534 9.432 1.00 92.19 88 ASN A C 1
ATOM 630 O O . ASN A 1 88 ? 0.869 0.100 10.174 1.00 92.19 88 ASN A O 1
ATOM 634 N N . ALA A 1 89 ? 1.199 -1.616 8.772 1.00 92.44 89 ALA A N 1
ATOM 635 C CA . ALA A 1 89 ? -0.124 -2.192 9.000 1.00 92.44 89 ALA A CA 1
ATOM 636 C C . ALA A 1 89 ? -0.288 -2.646 10.466 1.00 92.44 89 ALA A C 1
ATOM 638 O O . ALA A 1 89 ? 0.677 -3.034 11.122 1.00 92.44 89 ALA A O 1
ATOM 639 N N . ASP A 1 90 ? -1.514 -2.609 10.992 1.00 92.19 90 ASP A N 1
ATOM 640 C CA . ASP A 1 90 ? -1.816 -3.076 12.355 1.00 92.19 90 ASP A CA 1
ATOM 641 C C . ASP A 1 90 ? -1.639 -4.589 12.486 1.00 92.19 90 ASP A C 1
ATOM 643 O O . ASP A 1 90 ? -1.241 -5.103 13.533 1.00 92.19 90 ASP A O 1
ATOM 647 N N . GLN A 1 91 ? -1.926 -5.306 11.400 1.00 91.06 91 GLN A N 1
ATOM 648 C CA . GLN A 1 91 ? -1.699 -6.738 11.292 1.00 91.06 91 GLN A CA 1
ATOM 649 C C . GLN A 1 91 ? -1.176 -7.091 9.910 1.00 91.06 91 GLN A C 1
ATOM 651 O O . GLN A 1 91 ? -1.622 -6.534 8.908 1.00 91.06 91 GLN A O 1
ATOM 656 N N . ILE A 1 92 ? -0.282 -8.072 9.856 1.00 90.88 92 ILE A N 1
ATOM 657 C CA . ILE A 1 92 ? 0.248 -8.625 8.612 1.00 90.88 92 ILE A CA 1
ATOM 658 C C . ILE A 1 92 ? -0.006 -10.127 8.616 1.00 90.88 92 ILE A C 1
ATOM 660 O O . ILE A 1 92 ? 0.421 -10.848 9.514 1.00 90.88 92 ILE A O 1
ATOM 664 N N . TRP A 1 93 ? -0.703 -10.616 7.601 1.00 88.50 93 TRP A N 1
ATOM 665 C CA . TRP A 1 93 ? -1.055 -12.022 7.460 1.00 88.50 93 TRP A CA 1
ATOM 666 C C . TRP A 1 93 ? -0.305 -12.631 6.292 1.00 88.50 93 TRP A C 1
ATOM 668 O O . TRP A 1 93 ? -0.228 -12.031 5.223 1.00 88.50 93 TRP A O 1
ATOM 678 N N . ARG A 1 94 ? 0.190 -13.858 6.461 1.00 81.69 94 ARG A N 1
ATOM 679 C CA . ARG A 1 94 ? 0.765 -14.633 5.355 1.00 81.69 94 ARG A CA 1
ATOM 680 C C . ARG A 1 94 ? 0.273 -16.068 5.363 1.00 81.69 94 ARG A C 1
ATOM 682 O O . ARG A 1 94 ? 0.030 -16.653 6.423 1.00 81.69 94 ARG A O 1
ATOM 689 N N . CYS A 1 95 ? 0.175 -16.654 4.174 1.00 67.25 95 CYS A N 1
ATOM 690 C CA . CYS A 1 95 ? -0.023 -18.091 4.054 1.00 67.25 95 CYS A CA 1
ATOM 691 C C . CYS A 1 95 ? 1.237 -18.819 4.549 1.00 67.25 95 CYS A C 1
ATOM 693 O O . CYS A 1 95 ? 2.365 -18.379 4.306 1.00 67.25 95 CYS A O 1
ATOM 695 N N . ARG A 1 96 ? 1.057 -19.941 5.251 1.00 57.28 96 ARG A N 1
ATOM 696 C CA . ARG A 1 96 ? 2.151 -20.796 5.729 1.00 57.28 96 ARG A CA 1
ATOM 697 C C . ARG A 1 96 ? 2.734 -21.624 4.573 1.00 57.28 96 ARG A C 1
ATOM 699 O O . ARG A 1 96 ? 2.664 -22.849 4.590 1.00 57.28 96 ARG A O 1
ATOM 706 N N . LYS A 1 97 ? 3.313 -20.971 3.566 1.00 54.94 97 LYS A N 1
ATOM 707 C CA . LYS A 1 97 ? 4.218 -21.619 2.608 1.00 54.94 97 LYS A CA 1
ATOM 708 C C . LYS A 1 97 ? 5.619 -21.007 2.735 1.00 54.94 97 LYS A C 1
ATOM 710 O O . LYS A 1 97 ? 5.716 -19.807 3.008 1.00 54.94 97 LYS A O 1
ATOM 715 N N . PRO A 1 98 ? 6.696 -21.810 2.638 1.00 52.72 98 PRO A N 1
ATOM 716 C CA . PRO A 1 98 ? 8.046 -21.263 2.599 1.00 52.72 98 PRO A CA 1
ATOM 717 C C . PRO A 1 98 ? 8.167 -20.328 1.392 1.00 52.72 98 PRO A C 1
ATOM 719 O O . PRO A 1 98 ? 7.721 -20.678 0.300 1.00 52.72 98 PRO A O 1
ATOM 722 N N . LEU A 1 99 ? 8.720 -19.130 1.599 1.00 50.66 99 LEU A N 1
ATOM 723 C CA . LEU A 1 99 ? 9.037 -18.231 0.491 1.00 50.66 99 LEU A CA 1
ATOM 724 C C . LEU A 1 99 ? 10.128 -18.890 -0.371 1.00 50.66 99 LEU A C 1
ATOM 726 O O . LEU A 1 99 ? 11.064 -19.453 0.194 1.00 50.66 99 LEU A O 1
ATOM 730 N N . PRO A 1 100 ? 10.062 -18.791 -1.709 1.00 52.66 100 PRO A N 1
ATOM 731 C CA . PRO A 1 100 ? 11.143 -19.245 -2.586 1.00 52.66 100 PRO A CA 1
ATOM 732 C C . PRO A 1 100 ? 12.383 -18.331 -2.540 1.00 52.66 100 PRO A C 1
ATOM 734 O O . PRO A 1 100 ? 13.385 -18.640 -3.174 1.00 52.66 100 PRO A O 1
ATOM 737 N N . VAL A 1 101 ? 12.335 -17.217 -1.794 1.00 49.59 101 VAL A N 1
ATOM 738 C CA . VAL A 1 101 ? 13.451 -16.277 -1.622 1.00 49.59 101 VAL A CA 1
ATOM 739 C C . VAL A 1 101 ? 13.977 -16.300 -0.178 1.00 49.59 101 VAL A C 1
ATOM 741 O O . VAL A 1 101 ? 13.178 -16.184 0.758 1.00 49.59 101 VAL A O 1
ATOM 744 N N . PRO A 1 102 ? 15.299 -16.423 0.043 1.00 41.53 102 PRO A N 1
ATOM 745 C CA . PRO A 1 102 ? 15.883 -16.303 1.372 1.00 41.53 102 PRO A CA 1
ATOM 746 C C . PRO A 1 102 ? 15.927 -14.821 1.775 1.00 41.53 102 PRO A C 1
ATOM 748 O O . PRO A 1 102 ? 16.811 -14.077 1.364 1.00 41.53 102 PRO A O 1
ATOM 751 N N . LEU A 1 103 ? 14.965 -14.362 2.582 1.00 45.81 103 LEU A N 1
ATOM 752 C CA . LEU A 1 103 ? 15.086 -13.070 3.267 1.00 45.81 103 LEU A CA 1
ATOM 753 C C . LEU A 1 103 ? 16.101 -13.216 4.406 1.00 45.81 103 LEU A C 1
ATOM 755 O O . LEU A 1 103 ? 15.773 -13.674 5.500 1.00 45.81 103 LEU A O 1
ATOM 759 N N . ALA A 1 104 ? 17.344 -12.837 4.127 1.00 35.28 104 ALA A N 1
ATOM 760 C CA . ALA A 1 104 ? 18.421 -12.725 5.099 1.00 35.28 104 ALA A CA 1
ATOM 761 C C . ALA A 1 104 ? 18.265 -11.452 5.949 1.00 35.28 104 ALA A C 1
ATOM 763 O O . ALA A 1 104 ? 19.052 -10.536 5.810 1.00 35.28 104 ALA A O 1
ATOM 764 N N . TYR A 1 105 ? 17.253 -11.399 6.816 1.00 33.88 105 TYR A N 1
ATOM 765 C CA . TYR A 1 105 ? 17.291 -10.673 8.091 1.00 33.88 105 TYR A CA 1
ATOM 766 C C . TYR A 1 105 ? 16.331 -11.409 9.024 1.00 33.88 105 TYR A C 1
ATOM 768 O O . TYR A 1 105 ? 15.147 -11.568 8.726 1.00 33.88 105 TYR A O 1
ATOM 776 N N . SER A 1 106 ? 16.859 -11.937 10.121 1.00 32.06 106 SER A N 1
ATOM 777 C CA . SER A 1 106 ? 16.142 -12.727 11.119 1.00 32.06 106 SER A CA 1
ATOM 778 C C . SER A 1 106 ? 15.057 -11.902 11.820 1.00 32.06 106 SER A C 1
ATOM 780 O O . SER A 1 106 ? 15.252 -11.391 12.919 1.00 32.06 106 SER A O 1
ATOM 782 N N . VAL A 1 107 ? 13.887 -11.796 11.188 1.00 37.81 107 VAL A N 1
ATOM 783 C CA . VAL A 1 107 ? 12.633 -11.442 11.855 1.00 37.81 107 VAL A CA 1
ATOM 784 C C . VAL A 1 107 ? 12.097 -12.717 12.497 1.00 37.81 107 VAL A C 1
ATOM 786 O O . VAL A 1 107 ? 11.716 -13.671 11.815 1.00 37.81 107 VAL A O 1
ATOM 789 N N . TRP A 1 108 ? 12.102 -12.754 13.826 1.00 27.88 108 TRP A N 1
ATOM 790 C CA . TRP A 1 108 ? 11.569 -13.869 14.600 1.00 27.88 108 TRP A CA 1
ATOM 791 C C . TRP A 1 108 ? 10.041 -13.907 14.476 1.00 27.88 108 TRP A C 1
ATOM 793 O O . TRP A 1 108 ? 9.321 -13.090 15.046 1.00 27.88 108 TRP A O 1
ATOM 803 N N . TRP A 1 109 ? 9.541 -14.868 13.699 1.00 40.88 109 TRP A N 1
ATOM 804 C CA . TRP A 1 109 ? 8.116 -15.116 13.493 1.00 40.88 109 TRP A CA 1
ATOM 805 C C . TRP A 1 109 ? 7.500 -15.735 14.749 1.00 40.88 109 TRP A C 1
ATOM 807 O O . TRP A 1 109 ? 7.650 -16.934 14.982 1.00 40.88 109 TRP A O 1
ATOM 817 N N . GLN A 1 110 ? 6.775 -14.953 15.544 1.00 32.56 110 GLN A N 1
ATOM 818 C CA . GLN A 1 110 ? 5.981 -15.513 16.636 1.00 32.56 110 GLN A CA 1
ATOM 819 C C . GLN A 1 110 ? 4.559 -15.830 16.154 1.00 32.56 110 GLN A C 1
ATOM 821 O O . GLN A 1 110 ? 3.818 -14.915 15.791 1.00 32.56 110 GLN A O 1
ATOM 826 N N . PRO A 1 111 ? 4.136 -17.107 16.134 1.00 38.03 111 PRO A N 1
ATOM 827 C CA . PRO A 1 111 ? 2.738 -17.434 15.913 1.00 38.03 111 PRO A CA 1
ATOM 828 C C . PRO A 1 111 ? 1.917 -16.986 17.129 1.00 38.03 111 PRO A C 1
ATOM 830 O O . PRO A 1 111 ? 2.165 -17.423 18.253 1.00 38.03 111 PRO A O 1
ATOM 833 N N . LEU A 1 112 ? 0.903 -16.144 16.911 1.00 40.66 112 LEU A N 1
ATOM 834 C CA . LEU A 1 112 ? -0.103 -15.860 17.934 1.00 40.66 112 LEU A CA 1
ATOM 835 C C . LEU A 1 112 ? -0.802 -17.165 18.347 1.00 40.66 112 LEU A C 1
ATOM 837 O O . LEU A 1 112 ? -1.366 -17.879 17.514 1.00 40.66 112 LEU A O 1
ATOM 841 N N . LYS A 1 113 ? -0.794 -17.464 19.653 1.00 38.06 113 LYS A N 1
ATOM 842 C CA . LYS A 1 113 ? -1.631 -18.505 20.264 1.00 38.06 113 LYS A CA 1
ATOM 843 C C . LYS A 1 113 ? -3.089 -18.041 20.225 1.00 38.06 113 LYS A C 1
ATOM 845 O O . LYS A 1 113 ? -3.593 -17.509 21.208 1.00 38.06 113 LYS A O 1
ATOM 850 N N . SER A 1 114 ? -3.783 -18.183 19.099 1.00 42.28 114 SER A N 1
ATOM 851 C CA . SER A 1 114 ? -5.227 -17.943 19.086 1.00 42.28 114 SER A CA 1
ATOM 852 C C . SER A 1 114 ? -5.992 -18.843 18.116 1.00 42.28 114 SER A C 1
ATOM 854 O O . SER A 1 114 ? -5.454 -19.429 17.178 1.00 42.28 114 SER A O 1
ATOM 856 N N . ARG A 1 115 ? -7.277 -18.978 18.442 1.00 35.53 115 ARG A N 1
ATOM 857 C CA . ARG A 1 115 ? -8.289 -19.994 18.110 1.00 35.53 115 ARG A CA 1
ATOM 858 C C . ARG A 1 115 ? -8.627 -20.199 16.618 1.00 35.53 115 ARG A C 1
ATOM 860 O O . ARG A 1 115 ? -9.613 -20.855 16.316 1.00 35.53 115 ARG A O 1
ATOM 867 N N . TRP A 1 116 ? -7.834 -19.683 15.680 1.00 44.34 116 TRP A N 1
ATOM 868 C CA . TRP A 1 116 ? -8.199 -19.577 14.252 1.00 44.34 116 TRP A CA 1
ATOM 869 C C . TRP A 1 116 ? -7.229 -20.313 13.315 1.00 44.34 116 TRP A C 1
ATOM 871 O O . TRP A 1 116 ? -6.981 -19.918 12.178 1.00 44.34 116 TRP A O 1
ATOM 881 N N . ARG A 1 117 ? -6.696 -21.439 13.802 1.00 42.22 117 ARG A N 1
ATOM 882 C CA . ARG A 1 117 ? -5.731 -22.326 13.125 1.00 42.22 117 ARG A CA 1
ATOM 883 C C . ARG A 1 117 ? -6.272 -22.987 11.842 1.00 42.22 117 ARG A C 1
ATOM 885 O O . ARG A 1 117 ? -5.494 -23.545 11.076 1.00 42.22 117 ARG A O 1
ATOM 892 N N . HIS A 1 118 ? -7.583 -22.928 11.606 1.00 41.47 118 HIS A N 1
ATOM 893 C CA . HIS A 1 118 ? -8.265 -23.648 10.527 1.00 41.47 118 HIS A CA 1
ATOM 894 C C . HIS A 1 118 ? -8.141 -23.004 9.135 1.00 41.47 118 HIS A C 1
ATOM 896 O O . HIS A 1 118 ? -8.420 -23.671 8.147 1.00 41.47 118 HIS A O 1
ATOM 902 N N . TRP A 1 119 ? -7.677 -21.752 9.025 1.00 36.81 119 TRP A N 1
ATOM 903 C CA . TRP A 1 119 ? -7.491 -21.076 7.726 1.00 36.81 119 TRP A CA 1
ATOM 904 C C . TRP A 1 119 ? -6.074 -21.200 7.136 1.00 36.81 119 TRP A C 1
ATOM 906 O O . TRP A 1 119 ? -5.794 -20.609 6.099 1.00 36.81 119 TRP A O 1
ATOM 916 N N . GLY A 1 120 ? -5.144 -21.919 7.779 1.00 42.59 120 GLY A N 1
ATOM 917 C CA . GLY A 1 120 ? -3.781 -22.114 7.245 1.00 42.59 120 GLY A CA 1
ATOM 918 C C . GLY A 1 120 ? -2.910 -20.844 7.140 1.00 42.59 120 GLY A C 1
ATOM 919 O O . GLY A 1 120 ? -1.811 -20.894 6.579 1.00 42.59 120 GLY A O 1
ATOM 920 N N . CYS A 1 121 ? -3.365 -19.716 7.693 1.00 39.66 121 CYS A N 1
ATOM 921 C CA . CYS A 1 121 ? -2.665 -18.429 7.710 1.00 39.66 121 CYS A CA 1
ATOM 922 C C . CYS A 1 121 ? -2.048 -18.151 9.088 1.00 39.66 121 CYS A C 1
ATOM 924 O O . CYS A 1 121 ? -2.638 -18.477 10.117 1.00 39.66 121 CYS A O 1
ATOM 926 N N . ILE A 1 122 ? -0.871 -17.521 9.107 1.00 53.03 122 ILE A N 1
ATOM 927 C CA . ILE A 1 122 ? -0.247 -17.001 10.331 1.00 53.03 122 ILE A CA 1
ATOM 928 C C . ILE A 1 122 ? -0.497 -15.492 10.371 1.00 53.03 122 ILE A C 1
ATOM 930 O O . ILE A 1 122 ? -0.154 -14.784 9.422 1.00 53.03 122 ILE A O 1
ATOM 934 N N . ALA A 1 123 ? -1.102 -15.024 11.463 1.00 41.50 123 ALA A N 1
ATOM 935 C CA . ALA A 1 123 ? -1.253 -13.610 11.783 1.00 41.50 123 ALA A CA 1
ATOM 936 C C . ALA A 1 123 ? 0.002 -13.098 12.491 1.00 41.50 123 ALA A C 1
ATOM 938 O O . ALA A 1 123 ? 0.464 -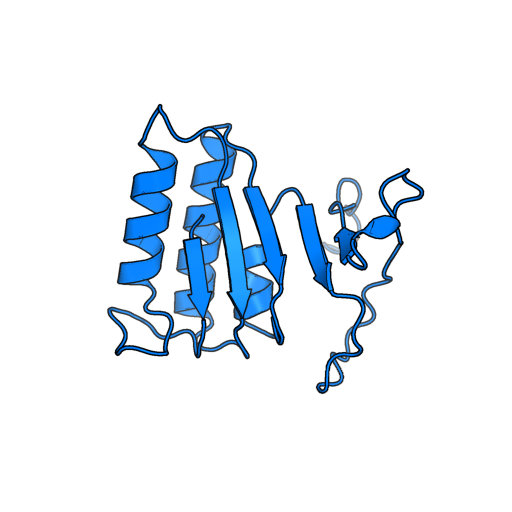13.728 13.446 1.00 41.50 123 ALA A O 1
ATOM 939 N N . MET A 1 124 ? 0.505 -11.944 12.072 1.00 46.31 124 MET A N 1
ATOM 940 C CA . MET A 1 124 ? 1.513 -11.164 12.780 1.00 46.31 124 MET A CA 1
ATOM 941 C C . MET A 1 124 ? 0.857 -9.878 13.287 1.00 46.31 124 MET A C 1
ATOM 943 O O . MET A 1 124 ? 0.277 -9.129 12.504 1.00 46.31 124 MET A O 1
ATOM 947 N N . VAL A 1 125 ? 0.958 -9.620 14.591 1.00 40.72 125 VAL A N 1
ATOM 948 C CA . VAL A 1 125 ? 0.737 -8.291 15.179 1.00 40.72 125 VAL A CA 1
ATOM 949 C C . VAL A 1 125 ? 2.120 -7.697 15.416 1.00 40.72 125 VAL A C 1
ATOM 951 O O . VAL A 1 125 ? 2.987 -8.365 15.981 1.00 40.72 125 VAL A O 1
ATOM 954 N N . TRP A 1 126 ? 2.346 -6.474 14.947 1.00 38.91 126 TRP A N 1
ATOM 955 C CA . TRP A 1 126 ? 3.623 -5.783 15.092 1.00 38.91 126 TRP A CA 1
ATOM 956 C C . TRP A 1 126 ? 3.901 -5.482 16.574 1.00 38.91 126 TRP A C 1
ATOM 958 O O . TRP A 1 126 ? 3.247 -4.643 17.192 1.00 38.91 126 TRP A O 1
ATOM 968 N N . ALA A 1 127 ? 4.865 -6.198 17.156 1.00 29.41 127 ALA A N 1
ATOM 969 C CA . ALA A 1 127 ? 5.383 -5.975 18.501 1.00 29.41 127 ALA A CA 1
ATOM 970 C C . ALA A 1 127 ? 6.634 -5.084 18.434 1.00 29.41 127 ALA A C 1
ATOM 972 O O . ALA A 1 127 ? 7.751 -5.549 18.611 1.00 29.41 127 ALA A O 1
ATOM 973 N N . LEU A 1 128 ? 6.451 -3.794 18.167 1.00 32.34 128 LEU A N 1
ATOM 974 C CA . LEU A 1 128 ? 7.493 -2.772 18.346 1.00 32.34 128 LEU A CA 1
ATOM 975 C C . LEU A 1 128 ? 6.917 -1.611 19.166 1.00 32.34 128 LEU A C 1
ATOM 977 O O . LEU A 1 128 ? 7.052 -0.434 18.854 1.00 32.34 128 LEU A O 1
ATOM 981 N N . ARG A 1 129 ? 6.254 -1.966 20.270 1.00 29.92 129 ARG A N 1
ATOM 982 C CA . ARG A 1 129 ? 5.910 -1.007 21.325 1.00 29.92 129 ARG A CA 1
ATOM 983 C C . ARG A 1 129 ? 7.106 -0.706 22.252 1.00 29.92 129 ARG A C 1
ATOM 985 O O . ARG A 1 129 ? 6.962 0.157 23.099 1.00 29.92 129 ARG A O 1
ATOM 992 N N . ASN A 1 130 ? 8.262 -1.369 22.072 1.00 28.83 130 ASN A N 1
ATOM 993 C CA . ASN A 1 130 ? 9.455 -1.254 22.927 1.00 28.83 130 ASN A CA 1
ATOM 994 C C . ASN A 1 130 ? 10.774 -1.347 22.119 1.00 28.83 130 ASN A C 1
ATOM 996 O O . ASN A 1 130 ? 11.350 -2.429 22.038 1.00 28.83 130 ASN A O 1
ATOM 1000 N N . TRP A 1 131 ? 11.279 -0.252 21.536 1.00 27.62 131 TRP A N 1
ATOM 1001 C CA . TRP A 1 131 ? 12.662 -0.224 21.012 1.00 27.62 131 TRP A CA 1
ATOM 1002 C C . TRP A 1 131 ? 13.334 1.157 21.164 1.00 27.62 131 TRP A C 1
ATOM 1004 O O . TRP A 1 131 ? 13.405 1.904 20.190 1.00 27.62 131 TRP A O 1
ATOM 1014 N N . PRO A 1 132 ? 13.817 1.533 22.367 1.00 28.06 132 PRO A N 1
ATOM 1015 C CA . PRO A 1 132 ? 14.562 2.775 22.573 1.00 28.06 132 PRO A CA 1
ATOM 1016 C C . PRO A 1 132 ? 16.089 2.666 22.362 1.00 28.06 132 PRO A C 1
ATOM 1018 O O . PRO A 1 132 ? 16.770 3.667 22.518 1.00 28.06 132 PRO A O 1
ATOM 1021 N N . GLU A 1 133 ? 16.666 1.512 22.005 1.00 32.38 133 GLU A N 1
ATOM 1022 C CA . GLU A 1 133 ? 18.123 1.286 22.167 1.00 32.38 133 GLU A CA 1
ATOM 1023 C C . GLU A 1 133 ? 18.956 1.188 20.872 1.00 32.38 133 GLU A C 1
ATOM 1025 O O . GLU A 1 133 ? 19.902 0.413 20.803 1.00 32.38 133 GLU A O 1
ATOM 1030 N N . LEU A 1 134 ? 18.656 1.965 19.826 1.00 35.81 134 LEU A N 1
ATOM 1031 C CA . LEU A 1 134 ? 19.549 2.068 18.649 1.00 35.81 134 LEU A CA 1
ATOM 1032 C C . LEU A 1 134 ? 19.761 3.511 18.148 1.00 35.81 134 LEU A C 1
ATOM 1034 O O . LEU A 1 134 ? 19.965 3.734 16.959 1.00 35.81 134 LEU A O 1
ATOM 1038 N N . LEU A 1 135 ? 19.730 4.495 19.054 1.00 32.12 135 LEU A N 1
ATOM 1039 C CA . LEU A 1 135 ? 20.162 5.878 18.781 1.00 32.12 135 LEU A CA 1
ATOM 1040 C C . LEU A 1 135 ? 21.201 6.384 19.799 1.00 32.12 135 LEU A C 1
ATOM 1042 O O . LEU A 1 135 ? 21.105 7.508 20.288 1.00 32.12 135 LEU A O 1
ATOM 1046 N N . THR A 1 136 ? 22.210 5.566 20.089 1.00 36.78 136 THR A N 1
ATOM 1047 C CA . THR A 1 136 ? 23.492 6.035 20.643 1.00 36.78 136 THR A CA 1
ATOM 1048 C C . THR A 1 136 ? 24.622 5.573 19.754 1.00 36.78 136 THR A C 1
ATOM 1050 O O . THR A 1 136 ? 24.633 4.355 19.463 1.00 36.78 136 THR A O 1
#

Sequence (136 aa):
MVTLRGTIIPGEAPVGDIGSESALKLIHEARTNDRVKALVLRVDSPGGSAFASELIRQAVLEVKAAGKPVVASFGSVAASGGYWISANADQIWRCRKPLPVPLAYSVWWQPLKSRWRHWGCIAMVWALRNWPELLT

Solvent-accessible surface area (backbone atoms only — not comparable to full-atom values): 7777 Å² total; per-residue (Å²): 118,50,79,43,43,32,48,34,33,67,46,75,50,63,95,68,37,28,14,30,50,58,52,42,51,56,49,48,53,53,55,73,34,86,88,50,72,56,47,38,41,37,29,32,11,77,10,55,37,62,67,28,22,48,55,41,26,50,52,50,49,52,28,44,74,71,72,26,56,34,36,26,37,42,55,85,37,49,33,68,27,34,35,52,41,41,68,82,33,62,28,44,32,36,58,79,62,86,63,96,63,88,75,91,64,95,73,85,84,65,77,67,95,62,99,61,71,87,74,58,51,47,58,36,68,77,86,72,91,79,79,88,85,84,85,127

Radius of gyration: 15.18 Å; Cα contacts (8 Å, |Δi|>4): 252; chains: 1; bounding box: 42×33×40 Å

Secondary structure (DSSP, 8-state):
-EEEES-EESSS--TTSEEHHHHHHHHHHHHH-TT---EEEEEEE--B-HHHHHHHHHHHHHHHHTT--EEEEEEEEE-THHHHTTTT-SEEEEESS--SS---S---------S-GGGSEEEEE---S----S--

InterPro domains:
  IPR002142 Peptidase S49 [PF01343] (64-93)
  IPR029045 ClpP/crotonase-like domain superfamily [SSF52096] (3-93)
  IPR047272 Signal peptide peptidase A-like, C-terminal [cd07023] (2-93)

Foldseek 3Di:
DDEAAEEEDEADDDPGHHYLVVLLVVLVCLQPDPVRQAAEYEFHYQYYDPVSLVSLLVSVVSSVVSVHAYEYEYDLDQHYSSCSSCVPHQKYKYAPDDRPDDPPDDDPDDADPDDPPVVRMGMDGDPPPDDPPDPD